Protein AF-A0A395R4V4-F1 (afdb_monomer)

Solvent-accessible surface area (backbone atoms only — not comparable to full-atom values): 4347 Å² total; per-residue (Å²): 104,68,72,48,46,18,47,60,69,71,57,62,54,59,71,63,46,56,51,57,72,74,52,86,53,92,52,67,71,60,31,54,46,50,54,52,55,50,60,43,66,37,90,88,23,94,22,44,39,80,52,72,96,74,42,76,39,55,36,74,70,28,33,52,51,38,51,55,50,49,63,69,74,111

Secondary structure (DSSP, 8-state):
-HHHHHHHTT---HHHHHHHHHPPPSSHHHHHHHHHHHHHHSTT-TTEEE-GGG-EEE-HHHHHHHHHHHHHT-

Mean predicted aligned error: 3.29 Å

Organism: NCBI:txid170540

Radius of gyration: 11.71 Å; Cα contacts (8 Å, |Δi|>4): 74; chains: 1; bounding box: 28×23×31 Å

Sequence (74 aa):
MELLDSWINDDVDYKGWDYFEACEIADPRLEAIRLRAIEATWLNSPYVQLCGERGESLNEQGKELFKELKAQCL

Structure (mmCIF, N/CA/C/O backbone):
data_AF-A0A395R4V4-F1
#
_entry.id   AF-A0A395R4V4-F1
#
loop_
_atom_site.group_PDB
_atom_site.id
_atom_site.type_symbol
_atom_site.label_atom_id
_atom_site.label_alt_id
_atom_site.label_comp_id
_atom_site.label_asym_id
_atom_site.label_entity_id
_atom_site.label_seq_id
_atom_site.pdbx_PDB_ins_code
_atom_site.Cartn_x
_atom_site.Cartn_y
_atom_site.Cartn_z
_atom_site.occupancy
_atom_site.B_iso_or_equiv
_atom_site.auth_seq_id
_atom_site.auth_comp_id
_atom_site.auth_asym_id
_atom_site.auth_atom_id
_atom_site.pdbx_PDB_model_num
ATOM 1 N N . MET A 1 1 ? -0.609 -6.569 6.902 1.00 66.00 1 MET A N 1
ATOM 2 C CA . MET A 1 1 ? 0.646 -5.983 7.424 1.00 66.00 1 MET A CA 1
ATOM 3 C C . MET A 1 1 ? 1.812 -6.342 6.513 1.00 66.00 1 MET A C 1
ATOM 5 O O . MET A 1 1 ? 2.428 -5.431 5.988 1.00 66.00 1 MET A O 1
ATOM 9 N N . GLU A 1 2 ? 2.009 -7.631 6.216 1.00 82.81 2 GLU A N 1
ATOM 10 C CA . GLU A 1 2 ? 3.033 -8.112 5.268 1.00 82.81 2 GLU A CA 1
ATOM 11 C C . GLU A 1 2 ? 2.889 -7.535 3.846 1.00 82.81 2 GLU A C 1
ATOM 13 O O . GLU A 1 2 ? 3.887 -7.182 3.235 1.00 82.81 2 GLU A O 1
ATOM 18 N N . LEU A 1 3 ? 1.660 -7.319 3.358 1.00 89.19 3 LEU A N 1
ATOM 19 C CA . LEU A 1 3 ? 1.423 -6.671 2.054 1.00 89.19 3 LEU A CA 1
ATOM 20 C C . LEU A 1 3 ? 1.794 -5.181 2.008 1.00 89.19 3 LEU A C 1
ATOM 22 O O . LEU A 1 3 ? 2.118 -4.657 0.952 1.00 89.19 3 LEU A O 1
ATOM 26 N N . LEU A 1 4 ? 1.742 -4.464 3.135 1.00 92.50 4 LEU A N 1
ATOM 27 C CA . LEU A 1 4 ? 2.256 -3.088 3.163 1.00 92.50 4 LEU A CA 1
ATOM 28 C C . LEU A 1 4 ? 3.789 -3.111 3.215 1.00 92.50 4 LEU A C 1
ATO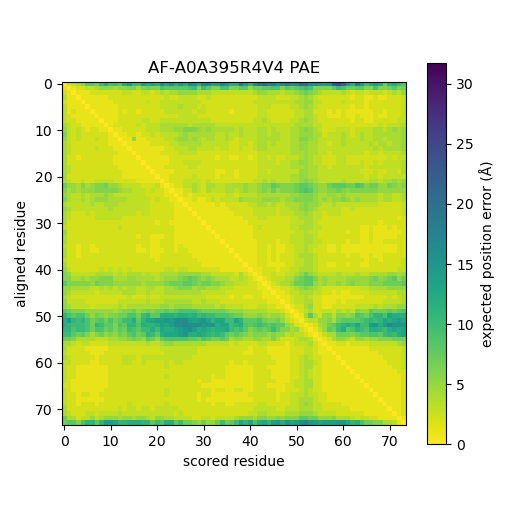M 30 O O . LEU A 1 4 ? 4.446 -2.292 2.579 1.00 92.50 4 LEU A O 1
ATOM 34 N N . ASP A 1 5 ? 4.365 -4.085 3.925 1.00 93.50 5 ASP A N 1
ATOM 35 C CA . ASP A 1 5 ? 5.814 -4.282 3.978 1.00 93.50 5 ASP A CA 1
ATOM 36 C C . ASP A 1 5 ? 6.413 -4.665 2.623 1.00 93.50 5 ASP A C 1
ATOM 38 O O . ASP A 1 5 ? 7.519 -4.227 2.316 1.00 93.50 5 ASP A O 1
ATOM 42 N N . SER A 1 6 ? 5.702 -5.432 1.795 1.00 93.31 6 SER A N 1
ATOM 43 C CA . SER A 1 6 ? 6.177 -5.806 0.459 1.00 93.31 6 SER A CA 1
ATOM 44 C C . SER A 1 6 ? 6.416 -4.576 -0.424 1.00 93.31 6 SER A C 1
ATOM 46 O O . SER A 1 6 ? 7.430 -4.490 -1.110 1.00 93.31 6 SER A O 1
ATOM 48 N N . TRP A 1 7 ? 5.546 -3.565 -0.329 1.00 93.69 7 TRP A N 1
ATOM 49 C CA . TRP A 1 7 ? 5.738 -2.275 -0.997 1.00 93.69 7 TRP A CA 1
ATOM 50 C C . TRP A 1 7 ? 6.849 -1.420 -0.377 1.00 93.69 7 TRP A C 1
ATOM 52 O O . TRP A 1 7 ? 7.583 -0.754 -1.102 1.00 93.69 7 TRP A O 1
ATOM 62 N N . ILE A 1 8 ? 7.015 -1.440 0.950 1.00 95.00 8 ILE A N 1
ATOM 63 C CA . ILE A 1 8 ? 8.099 -0.703 1.628 1.00 95.00 8 ILE A CA 1
ATOM 64 C C . ILE A 1 8 ? 9.478 -1.245 1.214 1.00 95.00 8 ILE A C 1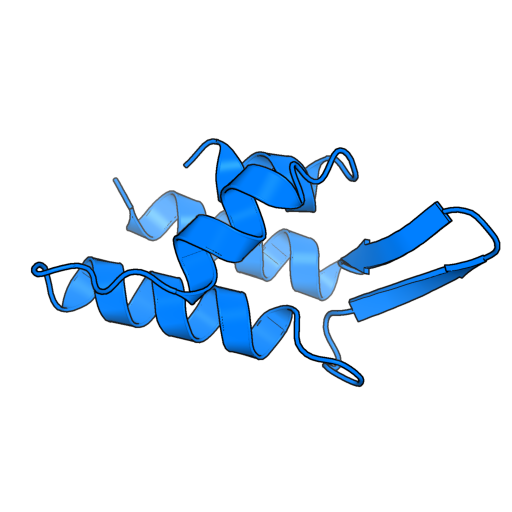
ATOM 66 O O . ILE A 1 8 ? 10.428 -0.473 1.050 1.00 95.00 8 ILE A O 1
ATOM 70 N N . ASN A 1 9 ? 9.581 -2.564 1.045 1.00 93.81 9 ASN A N 1
ATOM 71 C CA . ASN A 1 9 ? 10.833 -3.272 0.781 1.00 93.81 9 ASN A CA 1
ATOM 72 C C . ASN A 1 9 ? 11.118 -3.513 -0.712 1.00 93.81 9 ASN A C 1
ATOM 74 O O . ASN A 1 9 ? 12.101 -4.179 -1.027 1.00 93.81 9 ASN A O 1
ATOM 78 N N . ASP A 1 10 ? 10.294 -2.970 -1.614 1.00 90.94 10 ASP A N 1
ATOM 79 C CA . ASP A 1 10 ? 10.387 -3.171 -3.070 1.00 90.94 10 ASP A CA 1
ATOM 80 C C . ASP A 1 10 ? 10.334 -4.659 -3.501 1.00 90.94 10 ASP A C 1
ATOM 82 O O . ASP A 1 10 ? 10.909 -5.040 -4.521 1.00 90.94 10 ASP A O 1
ATOM 86 N N . ASP A 1 11 ? 9.632 -5.498 -2.733 1.00 91.38 11 ASP A N 1
ATOM 87 C CA . ASP A 1 11 ? 9.425 -6.936 -2.974 1.00 91.38 11 ASP A CA 1
ATOM 88 C C . ASP A 1 11 ? 7.921 -7.242 -3.031 1.00 91.38 11 ASP A C 1
ATOM 90 O O . ASP A 1 11 ? 7.385 -8.018 -2.242 1.00 91.38 11 ASP A O 1
ATOM 94 N N . VAL A 1 12 ? 7.207 -6.516 -3.899 1.00 89.38 12 VAL A N 1
ATOM 95 C CA . VAL A 1 12 ? 5.739 -6.522 -3.966 1.00 89.38 12 VAL A CA 1
ATOM 96 C C . VAL A 1 12 ? 5.216 -7.908 -4.351 1.00 89.38 12 VAL A C 1
ATOM 98 O O . VAL A 1 12 ? 5.442 -8.388 -5.463 1.00 89.38 12 VAL A O 1
ATOM 101 N N . ASP A 1 13 ? 4.431 -8.524 -3.463 1.00 90.25 13 ASP A N 1
ATOM 102 C CA . ASP A 1 13 ? 3.616 -9.689 -3.812 1.00 90.25 13 ASP A CA 1
ATOM 103 C C . ASP A 1 13 ? 2.394 -9.232 -4.617 1.00 90.25 13 ASP A C 1
ATOM 105 O O . ASP A 1 13 ? 1.322 -8.986 -4.067 1.00 90.25 13 ASP A O 1
ATOM 109 N N . TYR A 1 14 ? 2.560 -9.107 -5.936 1.00 89.06 14 TYR A N 1
ATOM 110 C CA . TYR A 1 14 ? 1.502 -8.640 -6.836 1.00 89.06 14 TYR A CA 1
ATOM 111 C C . TYR A 1 14 ? 0.240 -9.509 -6.790 1.00 89.06 14 TYR A C 1
ATOM 113 O O . TYR A 1 14 ? -0.86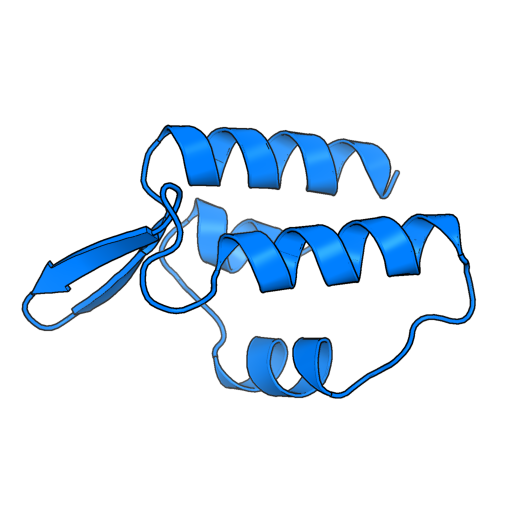2 -8.985 -6.887 1.00 89.06 14 TYR A O 1
ATOM 121 N N . LYS A 1 15 ? 0.362 -10.828 -6.577 1.00 91.50 15 LYS A N 1
ATOM 122 C CA . LYS A 1 15 ? -0.822 -11.699 -6.470 1.00 91.50 15 LYS A CA 1
ATOM 123 C C . LYS A 1 15 ? -1.588 -11.436 -5.179 1.00 91.50 15 LYS A C 1
ATOM 125 O O . LYS A 1 15 ? -2.818 -11.409 -5.183 1.00 91.50 15 LYS A O 1
ATOM 130 N N . GLY A 1 16 ? -0.862 -11.271 -4.076 1.00 93.06 16 GLY A N 1
ATOM 131 C CA . GLY A 1 16 ? -1.446 -10.870 -2.803 1.00 93.06 16 GLY A CA 1
ATOM 132 C C . GLY A 1 16 ? -2.058 -9.470 -2.869 1.00 93.06 16 GLY A C 1
ATOM 133 O O . GLY A 1 16 ? -3.126 -9.245 -2.298 1.00 93.06 16 GLY A O 1
ATOM 134 N N . TRP A 1 17 ? -1.426 -8.557 -3.609 1.00 93.12 17 TRP A N 1
ATOM 135 C CA . TRP A 1 17 ? -1.921 -7.202 -3.827 1.00 93.12 17 TRP 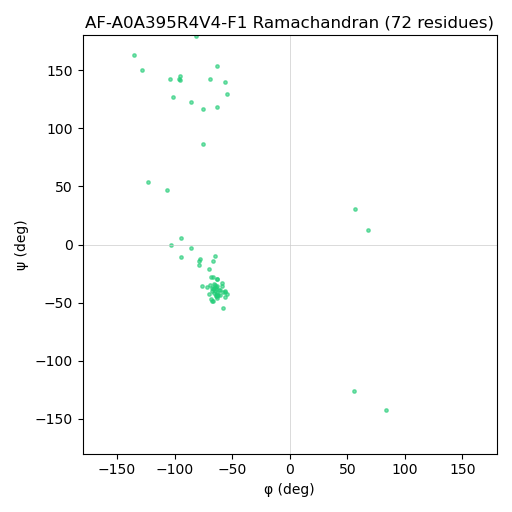A CA 1
ATOM 136 C C . TRP A 1 17 ? -3.215 -7.173 -4.647 1.00 93.12 17 TRP A C 1
ATOM 138 O O . TRP A 1 17 ? -4.191 -6.594 -4.184 1.00 93.12 17 TRP A O 1
ATOM 148 N N . ASP A 1 18 ? -3.284 -7.884 -5.776 1.00 92.62 18 ASP A N 1
ATOM 149 C CA . ASP A 1 18 ? -4.506 -7.999 -6.589 1.00 92.62 18 ASP A CA 1
ATOM 150 C C . ASP A 1 18 ? -5.695 -8.498 -5.747 1.00 92.62 18 ASP A C 1
ATOM 152 O O . ASP A 1 18 ? -6.814 -7.986 -5.827 1.00 92.62 18 ASP A O 1
ATOM 156 N N . TYR A 1 19 ? -5.454 -9.496 -4.888 1.00 92.62 19 TYR A N 1
ATOM 157 C CA . TYR A 1 19 ? -6.474 -9.993 -3.967 1.00 92.62 19 TYR A CA 1
ATOM 158 C C . TYR A 1 19 ? -6.876 -8.939 -2.925 1.00 92.62 19 TYR A C 1
ATOM 160 O O . TYR A 1 19 ? -8.060 -8.781 -2.627 1.00 92.62 19 TYR A O 1
ATOM 168 N N . PHE A 1 20 ? -5.908 -8.203 -2.378 1.00 92.31 20 PHE A N 1
ATOM 169 C CA . PHE A 1 20 ? -6.141 -7.113 -1.430 1.00 92.31 20 PHE A CA 1
ATOM 170 C C . PHE A 1 20 ? -6.945 -5.955 -2.039 1.00 92.31 20 PHE A C 1
ATOM 172 O O . PHE A 1 20 ? -7.801 -5.386 -1.358 1.00 92.31 20 PHE A O 1
ATOM 179 N N . GLU A 1 21 ? -6.741 -5.640 -3.318 1.00 92.88 21 GLU A N 1
ATOM 180 C CA . GLU A 1 21 ? -7.535 -4.648 -4.050 1.00 92.88 21 GLU A CA 1
ATOM 181 C C . GLU A 1 21 ? -8.985 -5.097 -4.259 1.00 92.88 21 GLU A C 1
ATOM 183 O O . GLU A 1 21 ? -9.912 -4.296 -4.108 1.00 92.88 21 GLU A O 1
ATOM 188 N N . ALA A 1 22 ? -9.187 -6.382 -4.553 1.00 93.00 22 ALA A N 1
ATOM 189 C CA . ALA A 1 22 ? -10.501 -6.951 -4.839 1.00 93.00 22 ALA A CA 1
ATOM 190 C C . ALA A 1 22 ? -11.359 -7.246 -3.592 1.00 93.00 22 ALA A C 1
ATOM 192 O O . ALA A 1 22 ? -12.568 -7.441 -3.727 1.00 93.00 22 ALA A O 1
ATOM 193 N N . CYS A 1 23 ? -10.768 -7.314 -2.396 1.00 91.25 23 CYS A N 1
ATOM 194 C CA . CYS A 1 23 ? -11.488 -7.657 -1.165 1.00 91.25 23 CYS A CA 1
ATOM 195 C C . CYS A 1 23 ? -11.941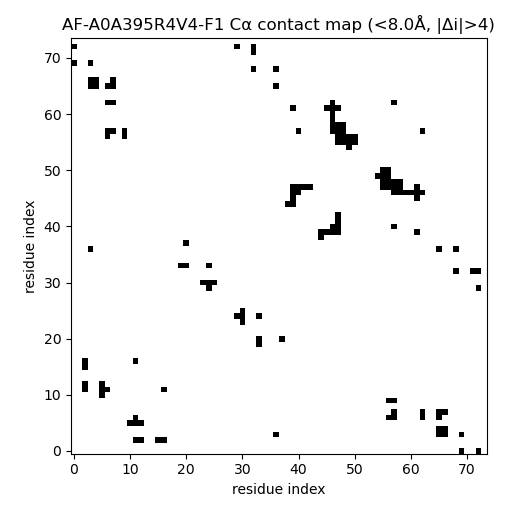 -6.429 -0.376 1.00 91.25 23 CYS A C 1
ATOM 197 O O . CYS A 1 23 ? -11.202 -5.462 -0.259 1.00 91.25 23 CYS A O 1
ATOM 199 N N . GLU A 1 24 ? -13.104 -6.523 0.268 1.00 92.44 24 GLU A N 1
ATOM 200 C CA . GLU A 1 24 ? -13.556 -5.563 1.280 1.00 92.44 24 GLU A CA 1
ATOM 201 C C . GLU A 1 24 ? -13.231 -6.066 2.691 1.00 92.44 24 GLU A C 1
ATOM 203 O O . GLU A 1 24 ? -13.347 -7.259 2.992 1.00 92.44 24 GLU A O 1
ATOM 208 N N . ILE A 1 25 ? -12.854 -5.149 3.579 1.00 92.69 25 ILE A N 1
ATOM 209 C CA . ILE A 1 25 ? -12.642 -5.428 4.995 1.00 92.69 25 ILE A CA 1
ATOM 210 C C . ILE A 1 25 ? -13.858 -4.935 5.786 1.00 92.69 25 ILE A C 1
ATOM 212 O O . ILE A 1 25 ? -14.261 -3.782 5.697 1.00 92.69 25 ILE A O 1
ATOM 216 N N . ALA A 1 26 ? -14.445 -5.814 6.603 1.00 95.06 26 ALA A N 1
ATOM 217 C CA . ALA A 1 26 ? -15.643 -5.482 7.382 1.00 95.06 26 ALA A CA 1
ATOM 218 C C . ALA A 1 26 ? -15.398 -4.417 8.469 1.00 95.06 26 ALA A C 1
ATOM 220 O O . ALA A 1 26 ? -16.323 -3.705 8.854 1.00 95.06 26 ALA A O 1
ATOM 221 N N . ASP A 1 27 ? -14.170 -4.329 8.987 1.00 94.81 27 ASP A N 1
ATOM 222 C CA . ASP A 1 27 ? -13.770 -3.285 9.930 1.00 94.81 27 ASP A CA 1
ATOM 223 C C . ASP A 1 27 ? -13.574 -1.951 9.178 1.00 94.81 27 ASP A C 1
ATOM 225 O O . ASP A 1 27 ? -12.663 -1.857 8.349 1.00 94.81 27 ASP A O 1
ATOM 229 N N . PRO A 1 28 ? -14.367 -0.899 9.472 1.00 95.00 28 PRO A N 1
ATOM 230 C CA . PRO A 1 28 ? -14.300 0.360 8.729 1.00 95.00 28 PRO A CA 1
ATOM 231 C C . PRO A 1 28 ? -12.958 1.090 8.848 1.00 95.00 28 PRO A C 1
ATOM 233 O O . PRO A 1 28 ? -12.568 1.810 7.928 1.00 95.00 28 PRO A O 1
ATOM 236 N N . ARG A 1 29 ? -12.241 0.928 9.971 1.00 94.44 29 ARG A N 1
ATOM 237 C CA . ARG A 1 29 ? -10.913 1.528 10.165 1.00 94.44 29 ARG A CA 1
ATOM 238 C C . ARG A 1 29 ? -9.914 0.861 9.230 1.00 94.44 29 ARG A C 1
ATOM 240 O O . ARG A 1 29 ? -9.147 1.548 8.561 1.00 94.44 29 ARG A O 1
ATOM 247 N N . LEU A 1 30 ? -9.931 -0.468 9.179 1.00 93.62 30 LEU A N 1
ATOM 248 C CA . LEU A 1 30 ? -9.036 -1.230 8.310 1.00 93.62 30 LEU A CA 1
ATOM 249 C C . LEU A 1 30 ? -9.387 -1.055 6.828 1.00 93.62 30 LEU A C 1
ATOM 251 O O . LEU A 1 30 ? -8.478 -0.979 6.005 1.00 93.62 30 LEU A O 1
ATOM 255 N N . GLU A 1 31 ? -10.668 -0.915 6.486 1.00 95.88 31 GLU A N 1
ATOM 256 C CA . GLU A 1 31 ? -11.088 -0.618 5.113 1.00 95.88 31 GLU A CA 1
ATOM 257 C C . GLU A 1 31 ? -10.608 0.763 4.655 1.00 95.88 31 GLU A C 1
ATOM 259 O O . GLU A 1 31 ? -10.105 0.904 3.543 1.00 95.88 31 GLU A O 1
ATOM 264 N N . ALA A 1 32 ? -10.661 1.779 5.522 1.00 95.75 32 ALA A N 1
ATOM 265 C CA . ALA A 1 32 ? -10.111 3.096 5.201 1.00 95.75 32 ALA A CA 1
ATOM 266 C C . ALA A 1 32 ? -8.596 3.038 4.926 1.00 95.75 32 ALA A C 1
ATOM 268 O O . ALA A 1 32 ? -8.108 3.680 3.994 1.00 95.75 32 ALA A O 1
ATOM 269 N N . ILE A 1 33 ? -7.857 2.233 5.698 1.00 95.38 33 ILE A N 1
ATOM 270 C CA . ILE A 1 33 ? -6.423 1.997 5.475 1.00 95.38 33 ILE A CA 1
ATOM 271 C C . ILE A 1 33 ? -6.192 1.292 4.133 1.00 95.38 33 ILE A C 1
ATOM 273 O O . ILE A 1 33 ? -5.311 1.703 3.375 1.00 95.38 33 ILE A O 1
ATOM 277 N N . ARG A 1 34 ? -6.992 0.265 3.820 1.00 94.81 34 ARG A N 1
ATOM 278 C CA . ARG A 1 34 ? -6.932 -0.468 2.548 1.00 94.81 34 ARG A CA 1
ATOM 279 C C . ARG A 1 34 ? -7.132 0.469 1.363 1.00 94.81 34 ARG A C 1
ATOM 281 O O . ARG A 1 34 ? -6.259 0.553 0.505 1.00 94.81 34 ARG A O 1
ATOM 288 N N . LEU A 1 35 ? -8.225 1.230 1.363 1.00 95.88 35 LEU A N 1
ATOM 289 C CA . LEU A 1 35 ? -8.544 2.184 0.301 1.00 95.88 35 LEU A CA 1
ATOM 290 C C . LEU A 1 35 ? -7.436 3.226 0.119 1.00 95.88 35 LEU A C 1
ATOM 292 O O . LEU A 1 35 ? -7.058 3.528 -1.011 1.00 95.88 35 LEU A O 1
ATOM 296 N N . ARG A 1 36 ? -6.862 3.731 1.218 1.00 96.38 36 ARG A N 1
ATOM 297 C CA . ARG A 1 36 ? -5.759 4.695 1.148 1.00 96.38 36 ARG A CA 1
ATOM 298 C C . ARG A 1 36 ? -4.485 4.097 0.548 1.00 96.38 36 ARG A C 1
ATOM 300 O O . ARG A 1 36 ? -3.787 4.787 -0.192 1.00 96.38 36 ARG A O 1
ATOM 307 N N . ALA A 1 37 ? -4.176 2.838 0.853 1.00 95.69 37 ALA A N 1
ATOM 308 C CA . ALA A 1 37 ? -3.017 2.148 0.290 1.00 95.69 37 ALA A CA 1
ATOM 309 C C . ALA A 1 37 ? -3.173 1.904 -1.227 1.00 95.69 37 ALA A C 1
ATOM 311 O O . ALA A 1 37 ? -2.212 2.058 -1.980 1.00 95.69 37 ALA A O 1
ATOM 312 N N . ILE A 1 38 ? -4.393 1.594 -1.677 1.00 95.00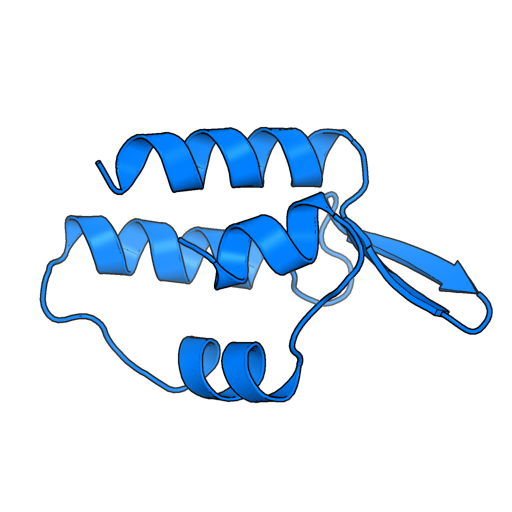 38 ILE A N 1
ATOM 313 C CA . ILE A 1 38 ? -4.734 1.412 -3.099 1.00 95.00 38 ILE A CA 1
ATOM 314 C C . ILE A 1 38 ? -4.629 2.734 -3.857 1.00 95.00 38 ILE A C 1
ATOM 316 O O . ILE A 1 38 ? -3.952 2.819 -4.875 1.00 95.00 38 ILE A O 1
ATOM 320 N N . GLU A 1 39 ? -5.224 3.803 -3.325 1.00 95.44 39 GLU A N 1
ATOM 321 C CA . GLU A 1 39 ? -5.125 5.137 -3.926 1.00 95.44 39 GLU A CA 1
ATOM 322 C C . GLU A 1 39 ? -3.660 5.575 -4.080 1.00 95.44 39 GLU A C 1
ATOM 324 O O . GLU A 1 39 ? -3.268 6.147 -5.097 1.00 95.44 39 GLU A O 1
ATOM 329 N N . ALA A 1 40 ? -2.826 5.269 -3.083 1.00 95.44 40 ALA A N 1
ATOM 330 C CA . ALA A 1 40 ? -1.413 5.608 -3.104 1.00 95.44 40 ALA A CA 1
ATOM 331 C C . ALA A 1 40 ? -0.589 4.799 -4.116 1.00 95.44 40 ALA A C 1
ATOM 333 O O . ALA A 1 40 ? 0.476 5.272 -4.506 1.00 95.44 40 ALA A O 1
ATOM 334 N N . THR A 1 41 ? -1.057 3.631 -4.554 1.00 93.75 41 THR A N 1
ATOM 335 C CA . THR A 1 41 ? -0.355 2.752 -5.509 1.00 93.75 41 THR A CA 1
ATOM 336 C C . THR A 1 41 ? -0.929 2.815 -6.921 1.00 93.75 41 THR A C 1
ATOM 338 O O . THR A 1 41 ? -0.396 2.183 -7.827 1.00 93.75 41 THR A O 1
ATOM 341 N N . TRP A 1 42 ? -1.968 3.621 -7.151 1.00 90.25 42 TRP A N 1
ATOM 342 C CA . TRP A 1 42 ? -2.520 3.820 -8.485 1.00 90.25 42 TRP A CA 1
ATOM 343 C C . TRP A 1 42 ? -1.538 4.459 -9.467 1.00 90.25 42 TRP A C 1
ATOM 345 O O . TRP A 1 42 ? -0.666 5.256 -9.108 1.00 90.25 42 TRP A O 1
ATOM 355 N N . LEU A 1 43 ? -1.758 4.162 -10.750 1.00 81.56 43 LEU A N 1
ATOM 356 C CA . LEU A 1 43 ? -0.999 4.730 -11.856 1.00 81.56 43 LEU A CA 1
ATOM 357 C C . LEU A 1 43 ? -1.0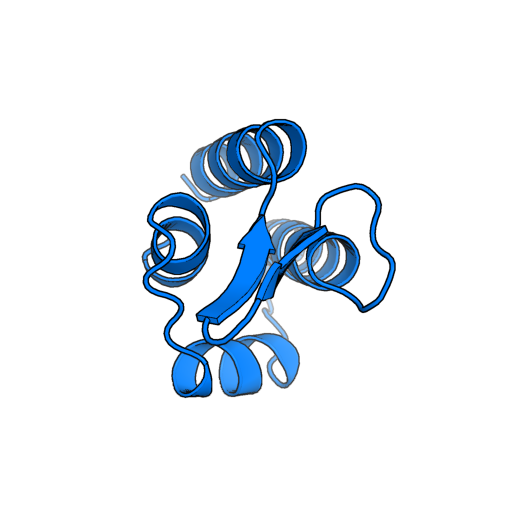22 6.267 -11.793 1.00 81.56 43 LEU A C 1
ATOM 359 O O . LEU A 1 43 ? -2.086 6.885 -11.737 1.00 81.56 43 LEU A O 1
ATOM 363 N N . ASN A 1 44 ? 0.159 6.885 -11.870 1.00 84.38 44 ASN A N 1
ATOM 364 C CA . ASN A 1 44 ? 0.389 8.333 -11.723 1.00 84.38 44 ASN A CA 1
ATOM 365 C C . ASN A 1 44 ? 0.156 8.910 -10.316 1.00 84.38 44 ASN A C 1
ATOM 367 O O . ASN A 1 44 ? 0.117 10.134 -10.160 1.00 84.38 44 ASN A O 1
ATOM 371 N N . SER A 1 45 ? 0.024 8.071 -9.289 1.00 92.62 45 SER A N 1
ATOM 372 C CA . SER A 1 45 ? 0.084 8.525 -7.901 1.00 92.62 45 SER A CA 1
ATOM 373 C C . SER A 1 45 ? 1.401 9.272 -7.634 1.00 92.62 45 SER A C 1
ATOM 375 O O . SER A 1 45 ? 2.462 8.815 -8.070 1.00 92.62 45 SER A O 1
ATOM 377 N N . PRO A 1 46 ? 1.387 10.377 -6.859 1.00 94.38 46 PRO A N 1
ATOM 378 C CA . PRO A 1 46 ? 2.611 11.075 -6.463 1.00 94.38 46 PRO A CA 1
ATOM 379 C C . PRO A 1 46 ? 3.516 10.232 -5.553 1.00 94.38 46 PRO A C 1
ATOM 381 O O . PRO A 1 46 ? 4.642 10.637 -5.278 1.00 94.38 46 PRO A O 1
ATOM 384 N N . TYR A 1 47 ? 3.033 9.086 -5.068 1.00 96.44 47 TYR A N 1
ATOM 385 C CA . TYR A 1 47 ? 3.771 8.160 -4.213 1.00 96.44 47 TYR A CA 1
ATOM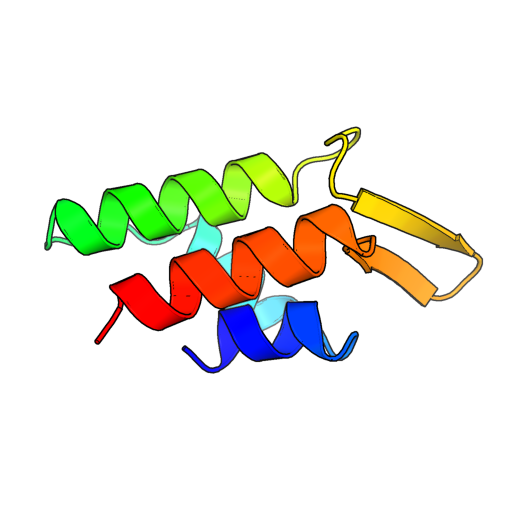 386 C C . TYR A 1 47 ? 4.463 7.038 -4.993 1.00 96.44 47 TYR A C 1
ATOM 388 O O . TYR A 1 47 ? 5.283 6.329 -4.412 1.00 96.44 47 TYR A O 1
ATOM 396 N N . VAL A 1 48 ? 4.161 6.887 -6.287 1.00 93.88 48 VAL A N 1
ATOM 397 C CA . VAL A 1 48 ? 4.717 5.842 -7.152 1.00 93.88 48 VAL A CA 1
ATOM 398 C C . VAL A 1 48 ? 5.780 6.432 -8.073 1.00 93.88 48 VAL A C 1
ATOM 400 O O . VAL A 1 48 ? 5.665 7.551 -8.570 1.00 93.88 48 VAL A O 1
ATOM 403 N N . GLN A 1 49 ? 6.836 5.664 -8.306 1.00 92.06 49 GLN A N 1
ATOM 404 C CA . GLN A 1 49 ? 7.887 5.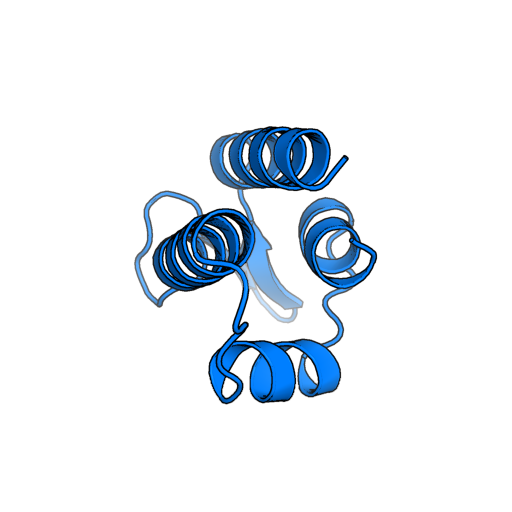962 -9.268 1.00 92.06 49 GLN A CA 1
ATOM 405 C C . GLN A 1 49 ? 8.114 4.763 -10.194 1.00 92.06 49 GLN A C 1
ATOM 407 O O . GLN A 1 49 ? 7.942 3.609 -9.804 1.00 92.06 49 GLN A O 1
ATOM 412 N N . LEU A 1 50 ? 8.533 5.042 -11.429 1.00 86.12 50 LEU A N 1
ATOM 413 C CA . LEU A 1 50 ? 8.909 4.011 -12.394 1.00 86.12 50 LEU A CA 1
ATOM 414 C C . LEU A 1 50 ? 10.376 3.622 -12.195 1.00 86.12 50 LEU A C 1
ATOM 416 O O . LEU A 1 50 ? 11.276 4.453 -12.326 1.00 86.12 50 LEU A O 1
ATOM 420 N N . CYS A 1 51 ? 10.625 2.342 -11.947 1.00 82.94 51 CYS A N 1
ATOM 421 C CA . CYS A 1 51 ? 11.949 1.763 -11.736 1.00 82.94 51 CYS A CA 1
ATOM 422 C C . CYS A 1 51 ? 12.422 0.934 -12.940 1.00 82.94 51 CYS A C 1
ATOM 424 O O . CYS A 1 51 ? 12.934 -0.177 -12.792 1.00 82.94 51 CYS A O 1
ATOM 426 N N . GLY A 1 52 ? 12.283 1.485 -14.150 1.00 78.75 52 GLY A N 1
ATOM 427 C CA . GLY A 1 52 ? 12.768 0.856 -15.383 1.00 78.75 52 GLY A CA 1
ATOM 428 C C . GLY A 1 52 ? 12.203 -0.555 -15.580 1.00 78.75 52 GLY A C 1
ATOM 429 O O . GLY A 1 52 ? 10.994 -0.754 -15.529 1.00 78.75 52 GLY A O 1
ATOM 430 N N . GLU A 1 53 ? 13.078 -1.545 -15.775 1.00 75.00 53 GLU A N 1
ATOM 431 C CA . GLU A 1 53 ? 12.689 -2.952 -15.984 1.00 75.00 53 GLU A CA 1
ATOM 432 C C . GLU A 1 53 ? 12.047 -3.616 -14.753 1.00 75.00 53 GLU A C 1
ATOM 434 O O . GLU A 1 53 ? 11.455 -4.685 -14.881 1.00 75.00 53 GLU A O 1
ATOM 439 N N . ARG A 1 54 ? 12.147 -3.006 -13.562 1.00 68.62 54 ARG A N 1
ATOM 440 C CA . ARG A 1 54 ? 11.560 -3.542 -12.322 1.00 68.62 54 ARG A CA 1
ATOM 441 C C . ARG A 1 54 ? 10.092 -3.158 -12.115 1.00 68.62 54 ARG A C 1
ATOM 443 O O . ARG A 1 54 ? 9.493 -3.626 -11.155 1.00 68.62 54 ARG A O 1
ATOM 450 N N . GLY A 1 55 ? 9.517 -2.347 -13.004 1.00 81.12 55 GLY A N 1
ATOM 451 C CA . GLY A 1 55 ? 8.131 -1.891 -12.894 1.00 81.12 55 GLY A CA 1
ATOM 452 C C . GLY A 1 55 ? 7.978 -0.683 -11.971 1.00 81.12 55 GLY A C 1
ATOM 453 O O . GLY A 1 55 ? 8.814 0.222 -11.985 1.00 81.12 55 GLY A O 1
ATOM 454 N N . GLU A 1 56 ? 6.888 -0.648 -11.210 1.00 86.50 56 GLU A N 1
ATOM 455 C CA . GLU A 1 56 ? 6.523 0.450 -10.310 1.00 86.50 56 GLU A CA 1
ATOM 456 C C . GLU A 1 56 ? 6.987 0.165 -8.876 1.00 86.50 56 GLU A C 1
ATOM 458 O O . GLU A 1 56 ? 6.918 -0.965 -8.399 1.00 86.50 56 GLU A O 1
ATOM 463 N N . SER A 1 57 ? 7.463 1.196 -8.177 1.00 91.44 57 SER A N 1
ATOM 464 C CA . SER A 1 57 ? 7.789 1.128 -6.750 1.00 91.44 57 SER A CA 1
ATOM 465 C C . SER A 1 57 ? 7.247 2.351 -6.026 1.00 91.44 57 SER A C 1
ATOM 467 O O . SER A 1 57 ? 6.970 3.384 -6.641 1.00 91.44 57 SER A O 1
ATOM 469 N N . LEU A 1 58 ? 7.162 2.280 -4.698 1.00 95.06 58 LEU A N 1
ATOM 470 C CA . LEU A 1 58 ? 6.967 3.489 -3.909 1.00 95.06 58 LEU A CA 1
ATOM 471 C C . LEU A 1 58 ? 8.234 4.350 -3.956 1.00 95.06 58 LEU A C 1
ATOM 473 O O . LEU A 1 58 ? 9.356 3.838 -3.919 1.00 95.06 58 LEU A O 1
ATOM 477 N N . ASN A 1 59 ? 8.050 5.666 -4.006 1.00 95.38 59 ASN A N 1
ATOM 478 C CA . ASN A 1 59 ? 9.102 6.618 -3.667 1.00 95.38 59 ASN A CA 1
ATOM 479 C C . ASN A 1 59 ? 9.190 6.795 -2.139 1.00 95.38 59 ASN A C 1
ATOM 481 O O . ASN A 1 59 ? 8.408 6.213 -1.387 1.00 95.38 59 ASN A O 1
ATOM 485 N N . GLU A 1 60 ? 10.117 7.625 -1.660 1.00 96.31 60 GLU A N 1
ATOM 486 C CA . GLU A 1 60 ? 10.311 7.843 -0.218 1.00 96.31 60 GLU A CA 1
ATOM 487 C C . GLU A 1 60 ? 9.034 8.306 0.504 1.00 96.31 60 GLU A C 1
ATOM 489 O O . GLU A 1 60 ? 8.719 7.808 1.582 1.00 96.31 60 GLU A O 1
ATOM 494 N N . GLN A 1 61 ? 8.247 9.201 -0.104 1.00 97.25 61 GLN A N 1
ATOM 495 C CA . GLN A 1 61 ? 6.984 9.658 0.490 1.00 97.25 61 GLN A CA 1
ATOM 496 C C . GLN A 1 61 ? 5.950 8.531 0.551 1.00 97.25 61 GLN A C 1
ATOM 498 O O . GLN A 1 61 ? 5.221 8.415 1.534 1.00 97.25 61 GLN A O 1
ATOM 503 N N . GLY A 1 62 ? 5.902 7.684 -0.479 1.00 97.12 62 GLY A N 1
ATOM 504 C CA . GLY A 1 62 ? 5.051 6.500 -0.500 1.00 97.12 62 GLY A CA 1
ATOM 505 C C . GLY A 1 62 ? 5.433 5.504 0.588 1.00 97.12 62 GLY A C 1
ATOM 506 O O . GLY A 1 62 ? 4.562 5.005 1.298 1.00 97.12 62 GLY A O 1
ATOM 507 N N . LYS A 1 63 ? 6.733 5.256 0.776 1.00 97.25 63 LYS A N 1
ATOM 508 C CA . LYS A 1 63 ? 7.229 4.353 1.822 1.00 97.25 63 LYS A CA 1
ATOM 509 C C . LYS A 1 63 ? 6.895 4.867 3.220 1.00 97.25 63 LYS A C 1
ATOM 511 O O . LYS A 1 63 ? 6.478 4.071 4.059 1.00 97.25 63 LYS A O 1
ATOM 516 N N . GLU A 1 64 ? 7.026 6.168 3.474 1.00 97.88 64 GLU A N 1
ATOM 517 C CA . GLU A 1 64 ? 6.600 6.763 4.749 1.00 97.88 64 GLU A CA 1
ATOM 518 C C . GLU A 1 64 ? 5.090 6.627 4.967 1.00 97.88 64 GLU A C 1
ATOM 520 O O . GLU A 1 64 ? 4.671 6.138 6.017 1.00 97.88 64 GLU A O 1
ATOM 525 N N . LEU A 1 65 ? 4.271 6.919 3.951 1.00 97.50 65 LEU A N 1
ATOM 526 C CA . LEU A 1 65 ? 2.825 6.702 4.026 1.00 97.50 65 LEU A CA 1
ATOM 527 C C . LEU A 1 65 ? 2.493 5.241 4.371 1.00 97.50 65 LEU A C 1
ATOM 529 O O . LEU A 1 65 ? 1.672 4.975 5.245 1.00 97.50 65 LEU A O 1
ATOM 533 N N . PHE A 1 66 ? 3.146 4.272 3.730 1.00 96.81 66 PHE A N 1
ATOM 534 C CA . PHE A 1 66 ? 2.896 2.855 3.999 1.00 96.81 66 PHE A CA 1
ATOM 535 C C . PHE A 1 66 ? 3.316 2.435 5.415 1.00 96.81 66 PHE A C 1
ATOM 537 O O . PHE A 1 66 ? 2.626 1.620 6.035 1.00 96.81 66 PHE A O 1
ATOM 544 N N . LYS A 1 67 ? 4.388 3.016 5.971 1.00 96.56 67 LYS A N 1
ATOM 545 C CA . LYS A 1 67 ? 4.770 2.818 7.382 1.00 96.56 67 LYS A CA 1
ATOM 546 C C . LYS A 1 67 ? 3.708 3.378 8.332 1.00 96.56 67 LYS A C 1
ATOM 548 O O . LYS A 1 67 ? 3.347 2.702 9.296 1.00 96.56 67 LYS A O 1
ATOM 553 N N . GLU A 1 68 ? 3.172 4.566 8.050 1.00 96.56 68 GLU A N 1
ATOM 554 C CA . GLU A 1 68 ? 2.092 5.180 8.835 1.00 96.56 68 GLU A CA 1
ATOM 555 C C . GLU A 1 68 ? 0.806 4.346 8.793 1.00 96.56 68 GLU A C 1
ATOM 557 O O . GLU A 1 68 ? 0.181 4.109 9.828 1.00 96.56 68 GLU A O 1
ATOM 562 N N . LEU A 1 69 ? 0.418 3.864 7.610 1.00 95.75 69 LEU A N 1
ATOM 563 C CA . LEU A 1 69 ? -0.742 2.988 7.429 1.00 95.75 69 LEU A CA 1
ATOM 564 C C . LEU A 1 69 ? -0.561 1.667 8.183 1.00 95.75 69 LEU A C 1
ATOM 566 O O . LEU A 1 69 ? -1.466 1.218 8.883 1.00 95.75 69 LEU A O 1
ATOM 570 N N . LYS A 1 70 ? 0.635 1.072 8.112 1.00 94.81 70 LYS A N 1
ATOM 571 C CA . LYS A 1 70 ? 0.973 -0.141 8.861 1.00 94.81 70 LYS A CA 1
ATOM 572 C C . LYS A 1 70 ? 0.865 0.068 10.373 1.00 94.81 70 LYS A C 1
ATOM 574 O O . LYS A 1 70 ? 0.324 -0.800 11.055 1.00 94.81 70 LYS A O 1
ATOM 579 N N . ALA A 1 71 ? 1.348 1.194 10.897 1.00 94.44 71 ALA A N 1
ATOM 580 C CA . ALA A 1 71 ? 1.272 1.503 12.325 1.00 94.44 71 ALA A CA 1
ATOM 581 C C . ALA A 1 71 ? -0.179 1.636 12.826 1.00 94.44 71 ALA A C 1
ATOM 583 O O . ALA A 1 71 ? -0.459 1.311 13.976 1.00 94.44 71 ALA A O 1
ATOM 584 N N . GLN A 1 72 ? -1.106 2.058 11.961 1.00 92.88 72 GLN A N 1
ATOM 585 C CA . GLN A 1 72 ? -2.535 2.168 12.274 1.00 92.88 72 GLN A CA 1
ATOM 586 C C . GLN A 1 72 ? -3.285 0.829 12.247 1.00 92.88 72 GLN A C 1
ATOM 588 O O . GLN A 1 72 ? -4.422 0.771 12.707 1.00 92.88 72 GLN A O 1
ATOM 593 N N . CYS A 1 73 ? -2.684 -0.240 11.718 1.00 87.88 73 CYS A N 1
ATOM 594 C CA . CYS A 1 73 ? -3.278 -1.580 11.736 1.00 87.88 73 CYS A CA 1
ATOM 595 C C . CYS A 1 73 ? -3.121 -2.299 13.086 1.00 87.88 73 CYS A C 1
ATOM 597 O O . CYS A 1 73 ? -3.780 -3.319 13.295 1.00 87.88 73 CYS A O 1
ATOM 599 N N . LEU A 1 74 ? -2.244 -1.799 13.963 1.00 77.06 74 LEU A N 1
ATOM 600 C CA . LEU A 1 74 ? -2.085 -2.267 15.343 1.00 77.06 74 LEU A CA 1
ATOM 601 C C . LEU A 1 74 ? -3.226 -1.747 16.242 1.00 77.06 74 LEU A C 1
ATOM 603 O O . LEU A 1 74 ? -3.387 -2.339 17.329 1.00 77.06 74 LEU A O 1
#

pLDDT: mean 91.53, std 6.32, range [66.0, 97.88]

Foldseek 3Di:
DVQLVCQLVLNHPVVVLVVLLVDADPPPQLNVLSVVLVQCQDDPRPQWDQPPPSGIGGDPVNSVSSVVSVVSVD

Nearest PDB structures (foldseek):
  6opm-assembly1_D  TM=4.197E-01  e=1.517E+00  Methanosarcina mazei